Protein AF-A0A6I1EGS0-F1 (afdb_monomer_lite)

Structure (mmCIF, N/CA/C/O backbone):
data_AF-A0A6I1EGS0-F1
#
_entry.id   AF-A0A6I1EGS0-F1
#
loop_
_atom_site.group_PDB
_atom_site.id
_atom_site.type_symbol
_atom_site.label_atom_id
_atom_site.label_alt_id
_atom_site.label_comp_id
_atom_site.label_asym_id
_atom_site.label_entity_id
_atom_site.label_seq_id
_atom_site.pdbx_PDB_ins_code
_atom_site.Cartn_x
_atom_site.Cartn_y
_atom_site.Cartn_z
_atom_site.occupancy
_atom_site.B_iso_or_equiv
_atom_site.auth_seq_id
_atom_site.auth_comp_id
_atom_site.auth_asym_id
_atom_site.auth_atom_id
_atom_site.pdbx_PDB_model_num
ATOM 1 N N . MET A 1 1 ? 27.397 -5.688 -18.814 1.00 64.62 1 MET A N 1
ATOM 2 C CA . MET A 1 1 ? 26.208 -4.795 -18.856 1.00 64.62 1 MET A CA 1
ATOM 3 C C . MET A 1 1 ? 25.299 -4.880 -17.620 1.00 64.62 1 MET A C 1
ATOM 5 O O . MET A 1 1 ? 24.961 -3.835 -17.082 1.00 64.62 1 MET A O 1
ATOM 9 N N . VAL A 1 2 ? 24.910 -6.065 -17.121 1.00 76.31 2 VAL A N 1
ATOM 10 C CA . VAL A 1 2 ? 23.961 -6.195 -15.980 1.00 76.31 2 VAL A CA 1
ATOM 11 C C . VAL A 1 2 ? 24.495 -5.616 -14.660 1.00 76.31 2 VAL A C 1
ATOM 13 O O . VAL A 1 2 ? 23.746 -4.974 -13.926 1.00 76.31 2 VAL A O 1
ATOM 16 N N . PHE A 1 3 ? 25.785 -5.807 -14.366 1.00 79.56 3 PHE A N 1
ATOM 17 C CA . PHE A 1 3 ? 26.425 -5.270 -13.158 1.00 79.56 3 PHE A CA 1
ATOM 18 C C . PHE A 1 3 ? 26.413 -3.734 -13.130 1.00 79.56 3 PHE A C 1
ATOM 20 O O . PHE A 1 3 ? 25.944 -3.141 -12.162 1.00 79.56 3 PHE A O 1
ATOM 27 N N . LEU A 1 4 ? 26.824 -3.099 -14.233 1.00 81.88 4 LEU A N 1
ATOM 28 C CA . LEU A 1 4 ? 26.858 -1.640 -14.363 1.00 81.88 4 LEU A CA 1
ATOM 29 C C . LEU A 1 4 ? 25.458 -1.022 -14.210 1.00 81.88 4 LEU A C 1
ATOM 31 O O . LEU A 1 4 ? 25.294 -0.034 -13.505 1.00 81.88 4 LEU A O 1
ATOM 35 N N . ARG A 1 5 ? 24.427 -1.661 -14.783 1.00 82.25 5 ARG A N 1
ATOM 36 C CA . ARG A 1 5 ? 23.025 -1.243 -14.616 1.00 82.25 5 ARG A CA 1
ATOM 37 C C . ARG A 1 5 ? 22.558 -1.330 -13.160 1.00 82.25 5 ARG A C 1
ATOM 39 O O . ARG A 1 5 ? 21.877 -0.427 -12.691 1.00 82.25 5 ARG A O 1
ATOM 46 N N . LYS A 1 6 ? 22.909 -2.400 -12.435 1.00 79.88 6 LYS A N 1
ATOM 47 C CA . LYS A 1 6 ? 22.574 -2.537 -11.005 1.00 79.88 6 LYS A CA 1
ATOM 48 C C . LYS A 1 6 ? 23.262 -1.463 -10.162 1.00 79.88 6 LYS A C 1
ATOM 50 O O . LYS A 1 6 ? 22.626 -0.904 -9.275 1.00 79.88 6 LYS A O 1
ATOM 55 N N . LEU A 1 7 ? 24.530 -1.172 -10.451 1.00 85.62 7 LEU A N 1
ATOM 56 C CA . LEU A 1 7 ? 25.279 -0.117 -9.772 1.00 85.62 7 LEU A CA 1
ATOM 57 C C . LEU A 1 7 ? 24.651 1.259 -10.028 1.00 85.62 7 LEU A C 1
ATOM 59 O O . LEU A 1 7 ? 24.399 1.994 -9.079 1.00 85.62 7 LEU A O 1
ATOM 63 N N . LEU A 1 8 ? 24.311 1.561 -11.284 1.00 87.62 8 LEU A N 1
ATOM 64 C CA . LEU A 1 8 ? 23.650 2.809 -11.663 1.00 87.62 8 LEU A CA 1
ATOM 65 C C . LEU A 1 8 ? 22.315 3.000 -10.928 1.00 87.62 8 LEU A C 1
ATOM 67 O O . LEU A 1 8 ? 22.072 4.070 -10.384 1.00 87.62 8 LEU A O 1
ATOM 71 N N . LEU A 1 9 ? 21.476 1.960 -10.854 1.00 84.31 9 LEU A N 1
ATOM 72 C CA . LEU A 1 9 ? 20.198 2.023 -10.132 1.00 84.31 9 LEU A CA 1
ATOM 73 C C . LEU A 1 9 ? 20.385 2.323 -8.641 1.00 84.31 9 LEU A C 1
ATOM 75 O O . LEU A 1 9 ? 19.638 3.126 -8.094 1.00 84.31 9 LEU A O 1
ATOM 79 N N . LYS A 1 10 ? 21.400 1.737 -7.995 1.00 83.00 10 LYS A N 1
ATOM 80 C CA . LYS A 1 10 ? 21.721 2.035 -6.590 1.00 83.00 10 LYS A CA 1
ATOM 81 C C . LYS A 1 10 ? 22.194 3.471 -6.391 1.00 83.00 10 LYS A C 1
ATOM 83 O O . LYS A 1 10 ? 21.817 4.102 -5.409 1.00 83.00 10 LYS A O 1
ATOM 88 N N . VAL A 1 11 ? 23.002 3.990 -7.315 1.00 86.19 11 VAL A N 1
ATOM 89 C CA . VAL A 1 11 ? 23.443 5.392 -7.280 1.00 86.19 11 VAL A CA 1
ATOM 90 C C . VAL A 1 11 ? 22.244 6.323 -7.446 1.00 86.19 11 VAL A C 1
ATOM 92 O O . VAL A 1 11 ? 22.073 7.229 -6.638 1.00 86.19 11 VAL A O 1
ATOM 95 N N . ILE A 1 12 ? 21.373 6.065 -8.427 1.00 85.69 12 ILE A N 1
ATOM 96 C CA . ILE A 1 12 ? 20.149 6.852 -8.628 1.00 85.69 12 ILE A CA 1
ATOM 97 C C . ILE A 1 12 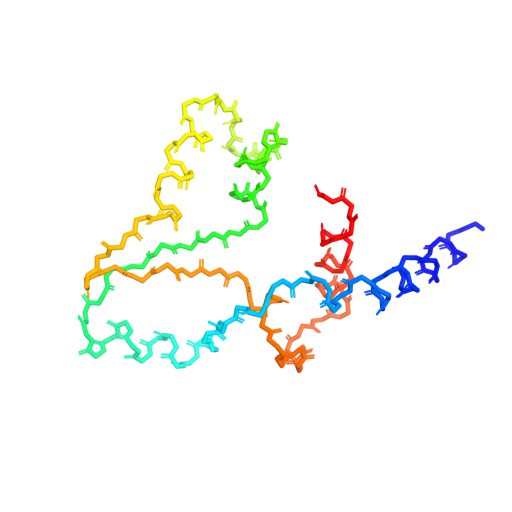? 19.281 6.805 -7.369 1.00 85.69 12 ILE A C 1
ATOM 99 O O . ILE A 1 12 ? 18.911 7.864 -6.875 1.00 85.69 12 ILE A O 1
ATOM 103 N N . TYR A 1 13 ? 19.037 5.617 -6.803 1.00 82.56 13 TYR A N 1
ATOM 104 C CA . TYR A 1 13 ? 18.278 5.459 -5.560 1.00 82.56 13 TYR A CA 1
ATOM 105 C C . TYR A 1 13 ? 18.859 6.308 -4.432 1.00 82.56 13 TYR A C 1
ATOM 107 O O . TYR A 1 13 ? 18.145 7.054 -3.770 1.00 82.56 13 TYR A O 1
ATOM 115 N N . PHE A 1 14 ? 20.173 6.217 -4.217 1.00 83.12 14 PHE A N 1
ATOM 116 C CA . PHE A 1 14 ? 20.853 6.954 -3.161 1.00 83.12 14 PHE A CA 1
ATOM 117 C C . PHE A 1 14 ? 20.696 8.473 -3.325 1.00 83.12 14 PHE A C 1
ATOM 119 O O . PHE A 1 14 ? 20.494 9.171 -2.333 1.00 83.12 14 PHE A O 1
ATOM 126 N N . LEU A 1 15 ? 20.732 8.974 -4.564 1.00 84.06 15 LEU A N 1
ATOM 127 C CA . LEU A 1 15 ? 20.554 10.394 -4.879 1.00 84.06 15 LEU A CA 1
ATOM 128 C C . LEU A 1 15 ? 19.089 10.855 -4.789 1.00 84.06 15 LEU A C 1
ATOM 13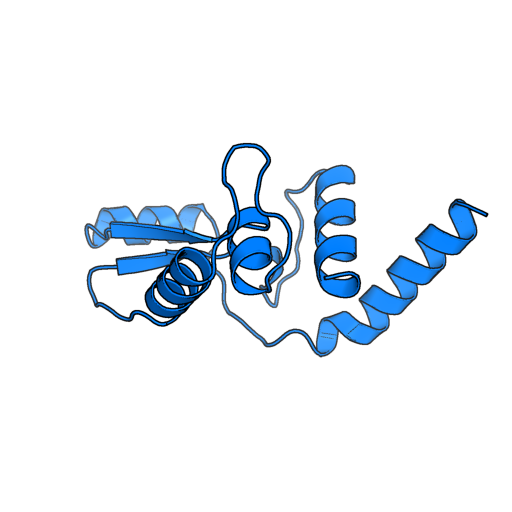0 O O . LEU A 1 15 ? 18.835 12.014 -4.465 1.00 84.06 15 LEU A O 1
ATOM 134 N N . THR A 1 16 ? 18.117 9.983 -5.077 1.00 77.88 16 THR A N 1
ATOM 135 C CA . THR A 1 16 ? 16.692 10.350 -5.151 1.00 77.88 16 THR A CA 1
ATOM 136 C C . THR A 1 16 ? 15.883 9.995 -3.909 1.00 77.88 16 THR A C 1
ATOM 138 O O . THR A 1 16 ? 14.861 10.636 -3.681 1.00 77.88 16 THR A O 1
ATOM 141 N N . LYS A 1 17 ? 16.328 9.058 -3.059 1.00 74.69 17 LYS A N 1
ATOM 142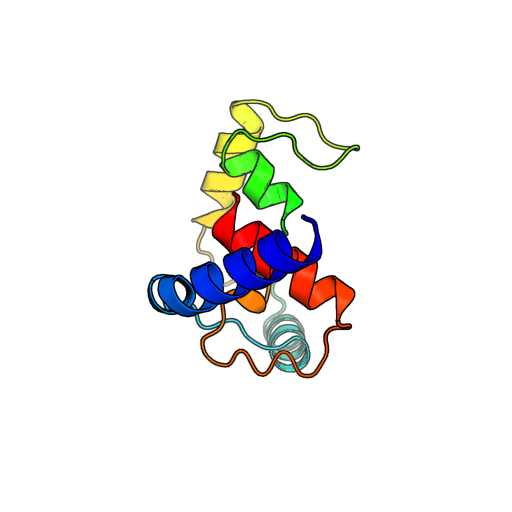 C CA . LYS A 1 17 ? 15.579 8.609 -1.866 1.00 74.69 17 LYS A CA 1
ATOM 143 C C . LYS A 1 17 ? 15.210 9.748 -0.915 1.00 74.69 17 LYS A C 1
ATOM 145 O O . LYS A 1 17 ? 14.168 9.705 -0.278 1.00 74.69 17 LYS A O 1
ATOM 150 N N . HIS A 1 18 ? 16.030 10.798 -0.859 1.00 71.75 18 HIS A N 1
ATOM 151 C CA . HIS A 1 18 ? 15.783 11.979 -0.029 1.00 71.75 18 HIS A CA 1
ATOM 152 C C . HIS A 1 18 ? 14.649 12.875 -0.554 1.00 71.75 18 HIS A C 1
ATOM 154 O O . HIS A 1 18 ? 14.157 13.718 0.191 1.00 71.75 18 HIS A O 1
ATOM 160 N N . LYS A 1 19 ? 14.233 12.701 -1.817 1.00 70.06 19 LYS A N 1
ATOM 161 C CA . LYS A 1 19 ? 13.074 13.378 -2.421 1.00 70.06 19 LYS A CA 1
ATOM 162 C C . LYS A 1 19 ? 11.757 12.642 -2.165 1.00 70.06 19 LYS A C 1
ATOM 164 O O . LYS A 1 19 ? 10.700 13.210 -2.420 1.00 70.06 19 LYS A O 1
ATOM 169 N N . ILE A 1 20 ? 11.804 11.393 -1.696 1.00 67.62 20 ILE A N 1
ATOM 170 C CA . ILE A 1 20 ? 10.602 10.659 -1.304 1.00 67.62 20 ILE A CA 1
ATOM 171 C C . ILE A 1 20 ? 10.069 11.330 -0.038 1.00 67.62 20 ILE A C 1
ATOM 173 O O . ILE A 1 20 ? 10.789 11.471 0.952 1.00 67.62 20 ILE A O 1
ATOM 177 N N . ASN A 1 21 ? 8.825 11.809 -0.104 1.00 60.16 21 ASN A N 1
ATOM 178 C CA . ASN A 1 21 ? 8.202 12.536 0.995 1.00 60.16 21 ASN A CA 1
ATOM 179 C C . ASN A 1 21 ? 8.250 11.720 2.289 1.00 60.16 21 ASN A C 1
ATOM 181 O O . ASN A 1 21 ? 8.013 10.514 2.298 1.00 60.16 21 ASN A O 1
ATOM 185 N N . LYS A 1 22 ? 8.525 12.419 3.391 1.00 63.28 22 LYS A N 1
ATOM 186 C CA . LYS A 1 22 ? 8.567 11.861 4.741 1.00 63.28 22 LYS A CA 1
ATOM 187 C C . LYS A 1 22 ? 7.167 11.410 5.161 1.00 63.28 22 LYS A C 1
ATOM 189 O O . LYS A 1 22 ? 6.408 12.204 5.711 1.00 63.28 22 LYS A O 1
ATOM 194 N N . ILE A 1 23 ? 6.827 10.148 4.917 1.00 79.50 23 ILE A N 1
ATOM 195 C CA . ILE A 1 23 ? 5.597 9.539 5.429 1.00 79.50 23 ILE A CA 1
ATOM 196 C C . ILE A 1 23 ? 5.969 8.690 6.641 1.00 79.50 23 ILE A C 1
ATOM 198 O O . ILE A 1 23 ? 6.901 7.894 6.588 1.00 79.50 23 ILE A O 1
ATOM 202 N N . ASN A 1 24 ? 5.267 8.873 7.757 1.00 83.19 24 ASN A N 1
ATOM 203 C CA . ASN A 1 24 ? 5.426 7.984 8.900 1.00 83.19 24 ASN A CA 1
ATOM 204 C C . ASN A 1 24 ? 4.531 6.757 8.697 1.00 83.19 24 ASN A C 1
ATOM 206 O O . ASN A 1 24 ? 3.308 6.869 8.774 1.00 83.19 24 ASN A O 1
ATOM 210 N N . VAL A 1 25 ? 5.138 5.605 8.414 1.00 88.50 25 VAL A N 1
ATOM 211 C CA . VAL A 1 25 ? 4.426 4.328 8.288 1.00 88.50 25 VAL A CA 1
ATOM 212 C C . VAL A 1 25 ? 4.699 3.508 9.541 1.00 88.50 25 VAL A C 1
ATOM 214 O O . VAL A 1 25 ? 5.855 3.198 9.831 1.00 88.50 25 VAL A O 1
ATOM 217 N N . LEU A 1 26 ? 3.640 3.163 10.276 1.00 90.19 26 LEU A N 1
ATOM 218 C CA . LEU A 1 26 ? 3.738 2.305 11.457 1.00 90.19 26 LEU A CA 1
ATOM 219 C C . LEU A 1 26 ? 4.251 0.911 11.070 1.00 90.19 26 LEU A C 1
ATOM 221 O O . LEU A 1 26 ? 3.911 0.376 10.013 1.00 90.19 26 LEU A O 1
ATOM 225 N N . ASP A 1 27 ? 5.043 0.292 11.945 1.00 89.06 27 ASP A N 1
ATOM 226 C CA . ASP A 1 27 ? 5.432 -1.105 11.772 1.00 89.06 27 ASP A CA 1
ATOM 227 C C . ASP A 1 27 ? 4.224 -2.045 11.941 1.00 89.06 27 ASP A C 1
ATOM 229 O O . ASP A 1 27 ? 3.163 -1.661 12.446 1.00 89.06 27 ASP A O 1
ATOM 233 N N . SER A 1 28 ? 4.370 -3.303 11.521 1.00 90.25 28 SER A N 1
ATOM 234 C CA . SER A 1 28 ? 3.262 -4.262 11.516 1.00 90.25 28 SER A CA 1
ATOM 235 C C . SER A 1 28 ? 2.697 -4.551 12.909 1.00 90.25 28 SER A C 1
ATOM 237 O O . SER A 1 28 ? 1.489 -4.747 13.030 1.00 90.25 28 SER A O 1
ATOM 239 N N . LYS A 1 29 ? 3.532 -4.563 13.959 1.00 92.81 29 LYS A N 1
ATOM 240 C CA . LYS A 1 29 ? 3.075 -4.844 15.327 1.00 92.81 29 LYS A CA 1
ATOM 241 C C . LYS A 1 29 ? 2.264 -3.669 15.860 1.00 92.81 29 LYS A C 1
ATOM 243 O O . LYS A 1 29 ? 1.145 -3.876 16.324 1.00 92.81 29 LYS A O 1
ATOM 248 N N . SER A 1 30 ? 2.790 -2.453 15.729 1.00 93.81 30 SER A N 1
ATOM 249 C CA . SER A 1 30 ? 2.092 -1.230 16.145 1.00 93.81 30 SER A CA 1
ATOM 250 C C . SER A 1 30 ? 0.790 -1.027 15.362 1.00 93.81 30 SER A C 1
ATOM 252 O O . SER A 1 30 ? -0.240 -0.689 15.940 1.00 93.81 30 SER A O 1
ATOM 254 N N . THR A 1 31 ? 0.804 -1.312 14.055 1.00 94.88 31 THR A N 1
ATOM 255 C CA . THR A 1 31 ? -0.389 -1.261 13.192 1.00 94.88 31 THR A CA 1
ATOM 256 C C . THR A 1 31 ? -1.467 -2.231 13.670 1.00 94.88 31 THR A C 1
ATOM 258 O O . THR A 1 31 ? -2.628 -1.849 13.796 1.00 94.88 31 THR A O 1
ATOM 261 N N . LEU A 1 32 ? -1.093 -3.479 13.971 1.00 96.31 32 LEU A N 1
ATOM 262 C CA . LEU A 1 32 ? -2.043 -4.488 14.436 1.00 96.31 32 LEU A CA 1
ATOM 263 C C . LEU A 1 32 ? -2.640 -4.121 15.799 1.00 96.31 32 LEU A C 1
ATOM 265 O O . LEU A 1 32 ? -3.847 -4.246 15.988 1.00 96.31 32 LEU A O 1
ATOM 269 N N . GLN A 1 33 ? -1.818 -3.624 16.727 1.00 97.81 33 GLN A N 1
ATOM 270 C CA . GLN A 1 33 ? -2.294 -3.143 18.026 1.00 97.81 33 GLN A CA 1
ATOM 271 C C . GLN A 1 33 ? -3.303 -2.001 17.870 1.00 97.81 33 GLN A C 1
ATOM 273 O O . GLN A 1 33 ? -4.340 -2.015 18.526 1.00 97.81 33 GLN A O 1
ATOM 278 N N . LEU A 1 34 ? -3.041 -1.049 16.969 1.00 96.38 34 LEU A N 1
ATOM 279 C CA . LEU A 1 34 ? -3.959 0.055 16.692 1.00 96.38 34 LEU A CA 1
ATOM 280 C C . LEU A 1 34 ? -5.307 -0.443 16.146 1.00 96.38 34 LEU A C 1
ATOM 282 O O . LEU A 1 34 ? -6.358 0.011 16.593 1.00 96.38 34 LEU A O 1
ATOM 286 N N . ILE A 1 35 ? -5.281 -1.398 15.210 1.00 97.19 35 ILE A N 1
ATOM 287 C CA . ILE A 1 35 ? -6.493 -1.995 14.632 1.00 97.19 35 ILE A CA 1
ATOM 288 C C . ILE A 1 35 ? -7.331 -2.687 15.710 1.00 97.19 35 ILE A C 1
ATOM 290 O O . ILE A 1 35 ? -8.537 -2.465 15.763 1.00 97.19 35 ILE A O 1
ATOM 294 N N . ILE A 1 36 ? -6.699 -3.489 16.572 1.00 97.50 36 ILE A N 1
ATOM 295 C CA . ILE A 1 36 ? -7.387 -4.244 17.628 1.00 97.50 36 ILE A CA 1
ATOM 296 C C . ILE A 1 36 ? -7.963 -3.298 18.684 1.00 97.50 36 ILE A C 1
ATOM 298 O O . ILE A 1 36 ? -9.138 -3.397 19.015 1.00 97.50 36 ILE A O 1
ATOM 302 N N . ASN A 1 37 ? -7.163 -2.354 19.184 1.00 97.88 37 ASN A N 1
ATOM 303 C CA . ASN A 1 37 ? -7.561 -1.495 20.302 1.00 97.88 37 ASN A CA 1
ATOM 304 C C . ASN A 1 37 ? -8.690 -0.518 19.950 1.00 97.88 37 ASN A C 1
ATOM 306 O O . ASN A 1 37 ? -9.428 -0.093 20.834 1.00 97.88 37 ASN A O 1
ATOM 310 N N . HIS A 1 38 ? -8.799 -0.124 18.680 1.00 96.88 38 HIS A N 1
ATOM 311 C CA . HIS A 1 38 ? -9.775 0.872 18.224 1.00 96.88 38 HIS A CA 1
ATOM 312 C C . HIS A 1 38 ? -10.835 0.301 17.273 1.00 96.88 38 HIS A C 1
ATOM 314 O O . HIS A 1 38 ? -11.686 1.057 16.784 1.00 96.88 38 HIS A O 1
ATOM 320 N N . GLU A 1 39 ? -10.783 -1.012 17.028 1.00 97.06 39 GLU A N 1
ATOM 321 C CA . GLU A 1 39 ? -11.673 -1.751 16.126 1.00 97.06 39 GLU A CA 1
ATOM 322 C C . GLU A 1 39 ? -11.751 -1.089 14.743 1.00 97.06 39 GLU A C 1
ATOM 324 O O . GLU A 1 39 ? -12.821 -0.759 14.226 1.00 97.06 39 GLU A O 1
ATOM 329 N N . LEU A 1 40 ? -10.580 -0.808 14.168 1.00 97.25 40 LEU A N 1
ATOM 330 C CA . LEU A 1 40 ? -10.486 -0.089 12.900 1.00 97.25 40 LEU A CA 1
ATOM 331 C C . LEU A 1 40 ? -10.690 -1.038 11.723 1.00 97.25 40 LEU A C 1
ATOM 333 O O . LEU A 1 40 ? -10.080 -2.103 11.640 1.00 97.25 40 LEU A O 1
ATOM 337 N N . SER A 1 41 ? -11.455 -0.586 10.734 1.00 96.62 41 SER A N 1
ATOM 338 C CA . SER A 1 41 ? -11.312 -1.121 9.381 1.00 96.62 41 SER A CA 1
ATOM 339 C C . SER A 1 41 ? -9.973 -0.663 8.805 1.00 96.62 41 SER A C 1
ATOM 341 O O . SER A 1 41 ? -9.517 0.443 9.093 1.00 96.62 41 SER A O 1
ATOM 343 N N . PHE A 1 42 ? -9.337 -1.470 7.962 1.00 95.62 42 PHE A N 1
ATOM 344 C CA . PHE A 1 42 ? -8.059 -1.104 7.355 1.00 95.62 42 PHE A CA 1
ATOM 345 C C . PHE A 1 42 ? -8.026 -1.445 5.869 1.00 95.62 42 PHE A C 1
ATOM 347 O O . PHE A 1 42 ? -8.550 -2.469 5.433 1.00 95.62 42 PHE A O 1
ATOM 354 N N . ILE A 1 43 ? -7.406 -0.564 5.090 1.00 96.56 43 ILE A N 1
ATOM 355 C CA . ILE A 1 43 ? -7.288 -0.672 3.636 1.00 96.56 43 ILE A CA 1
ATOM 356 C C . ILE A 1 43 ? -5.807 -0.607 3.298 1.00 96.56 43 ILE A C 1
ATOM 358 O O . ILE A 1 43 ? -5.112 0.315 3.721 1.00 96.56 43 ILE A O 1
ATOM 362 N N . ARG A 1 44 ? -5.310 -1.591 2.549 1.00 95.75 44 ARG A N 1
ATOM 363 C CA . ARG A 1 44 ? -3.887 -1.702 2.219 1.00 95.75 44 ARG A CA 1
ATOM 364 C C . ARG A 1 44 ? -3.664 -1.383 0.749 1.0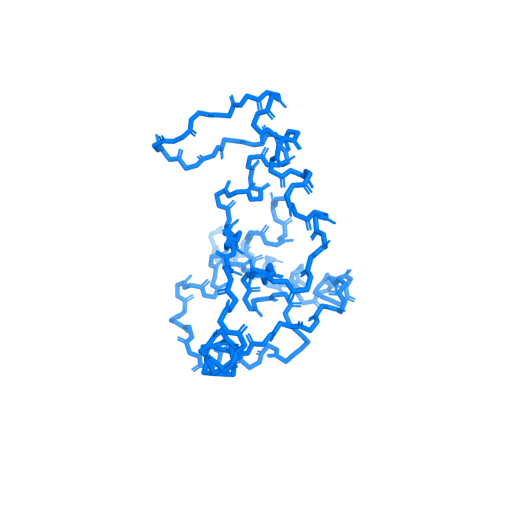0 95.75 44 ARG A C 1
ATOM 366 O O . ARG A 1 44 ? -4.311 -1.982 -0.100 1.00 95.75 44 ARG A O 1
ATOM 373 N N . PHE A 1 45 ? -2.707 -0.506 0.479 1.00 96.25 45 PHE A N 1
ATOM 374 C CA . PHE A 1 45 ? -2.197 -0.231 -0.859 1.00 96.25 45 PHE A CA 1
ATOM 375 C C . PHE A 1 45 ? -0.834 -0.901 -1.018 1.00 96.25 45 PHE A C 1
ATOM 377 O O . PHE A 1 45 ? 0.048 -0.721 -0.179 1.00 96.25 45 PHE A O 1
ATOM 384 N N . GLY A 1 46 ? -0.667 -1.695 -2.069 1.00 94.06 46 GLY A N 1
ATOM 385 C CA . GLY A 1 46 ? 0.606 -2.257 -2.503 1.00 94.06 46 GLY A CA 1
ATOM 386 C C . GLY A 1 46 ? 1.094 -1.630 -3.807 1.00 94.06 46 GLY A C 1
ATOM 387 O O . GLY A 1 46 ? 0.536 -0.657 -4.313 1.00 94.06 46 GLY A O 1
ATOM 388 N N . ASP A 1 47 ? 2.142 -2.219 -4.377 1.00 93.25 47 ASP A N 1
ATOM 389 C CA . ASP A 1 47 ? 2.661 -1.871 -5.703 1.00 93.25 47 ASP A CA 1
ATOM 390 C C . ASP A 1 47 ? 1.587 -2.027 -6.790 1.00 93.25 47 ASP A C 1
ATOM 392 O O . ASP A 1 47 ? 1.501 -1.205 -7.697 1.00 93.25 47 ASP A O 1
ATOM 396 N N . GLY A 1 48 ? 0.723 -3.041 -6.675 1.00 95.31 48 GLY A N 1
ATOM 397 C CA . GLY A 1 48 ? -0.392 -3.266 -7.594 1.00 95.31 48 GLY A CA 1
ATOM 398 C C . GLY A 1 48 ? -1.388 -2.106 -7.631 1.00 95.31 48 GLY A C 1
ATOM 399 O O . GLY A 1 48 ? -1.710 -1.609 -8.712 1.00 95.31 48 GLY A O 1
ATOM 400 N N . GLU A 1 49 ? -1.851 -1.642 -6.469 1.00 97.12 49 GLU A N 1
ATOM 401 C CA . GLU A 1 49 ? -2.814 -0.539 -6.383 1.00 97.12 49 GLU A CA 1
ATOM 402 C C . GLU A 1 49 ? -2.188 0.784 -6.833 1.00 97.12 49 GLU A C 1
ATOM 404 O O . GLU A 1 49 ? -2.810 1.527 -7.591 1.00 97.12 49 GLU A O 1
ATOM 409 N N . PHE A 1 50 ? -0.942 1.064 -6.439 1.00 95.00 50 PHE A N 1
ATOM 410 C CA . PHE A 1 50 ? -0.238 2.264 -6.898 1.00 95.00 50 PHE A CA 1
ATOM 411 C C . PHE A 1 50 ? 0.023 2.243 -8.409 1.00 95.00 50 PHE A C 1
ATOM 413 O O . PHE A 1 50 ? -0.150 3.269 -9.067 1.00 95.00 50 PHE A O 1
ATOM 420 N N . ASN A 1 51 ? 0.348 1.082 -8.985 1.00 95.19 51 ASN A N 1
ATOM 421 C CA . ASN A 1 51 ? 0.432 0.922 -10.434 1.00 95.19 51 ASN A CA 1
ATOM 422 C C . ASN A 1 51 ? -0.894 1.268 -11.108 1.00 95.19 51 ASN A C 1
ATOM 424 O O . ASN A 1 51 ? -0.900 2.017 -12.085 1.00 95.19 51 ASN A O 1
ATOM 428 N N . ILE A 1 52 ? -2.015 0.767 -10.578 1.00 97.06 52 ILE A N 1
ATOM 429 C CA . ILE A 1 52 ? -3.330 1.107 -11.119 1.00 97.06 52 ILE A CA 1
ATOM 430 C C . ILE A 1 52 ? -3.537 2.618 -11.052 1.00 97.06 52 ILE A C 1
ATOM 432 O O . ILE A 1 52 ? -3.771 3.202 -12.104 1.00 97.06 52 ILE A O 1
ATOM 436 N N . ILE A 1 53 ? -3.378 3.252 -9.882 1.00 96.56 53 ILE A N 1
ATOM 437 C CA . ILE A 1 53 ? -3.565 4.706 -9.671 1.00 96.56 53 ILE A CA 1
ATOM 438 C C . ILE A 1 53 ? -2.748 5.557 -10.660 1.00 96.56 53 ILE A C 1
ATOM 440 O O . ILE A 1 53 ? -3.222 6.616 -11.086 1.00 96.56 53 ILE A O 1
ATOM 444 N N . ASN A 1 54 ? -1.554 5.091 -11.036 1.00 94.12 54 ASN A N 1
ATOM 445 C CA . ASN A 1 54 ? -0.652 5.755 -11.982 1.00 94.12 54 ASN A CA 1
ATOM 446 C C . ASN A 1 54 ? -0.969 5.458 -13.461 1.00 94.12 54 ASN A C 1
ATOM 448 O O . ASN A 1 54 ? -0.262 5.923 -14.350 1.00 94.12 54 ASN A O 1
ATOM 452 N N . GLY A 1 55 ? -2.020 4.688 -13.752 1.00 94.81 55 GLY A N 1
ATOM 453 C CA . GLY A 1 55 ? -2.400 4.303 -15.114 1.00 94.81 55 GLY A CA 1
ATOM 454 C C . GLY A 1 55 ? -1.598 3.129 -15.687 1.00 94.81 55 GLY A C 1
ATOM 455 O O . GLY A 1 55 ? -1.812 2.750 -16.838 1.00 94.81 55 GLY A O 1
ATOM 456 N N . ASN A 1 56 ? -0.721 2.512 -14.892 1.00 93.69 56 ASN A N 1
ATOM 457 C CA . ASN A 1 56 ? 0.067 1.351 -15.293 1.00 93.69 56 ASN A CA 1
ATOM 458 C C . ASN A 1 56 ? -0.764 0.066 -15.242 1.00 93.69 56 ASN A C 1
ATOM 460 O O . ASN A 1 56 ? -1.867 0.004 -14.692 1.00 93.69 56 ASN A O 1
ATOM 464 N N . ARG A 1 57 ? -0.225 -1.014 -15.809 1.00 91.38 57 ARG A N 1
ATOM 465 C CA . ARG A 1 57 ? -0.832 -2.336 -15.650 1.00 91.38 57 ARG A CA 1
ATOM 466 C C . ARG A 1 57 ? -0.872 -2.693 -14.158 1.00 91.38 57 ARG A C 1
ATOM 468 O O . ARG A 1 57 ? 0.159 -2.672 -13.494 1.00 91.38 57 ARG A O 1
ATOM 475 N N . GLY A 1 58 ? -2.060 -3.030 -13.660 1.00 89.88 58 GLY A N 1
ATOM 476 C CA . GLY A 1 58 ? -2.241 -3.565 -12.313 1.00 89.88 58 GLY A CA 1
ATOM 477 C C . GLY A 1 58 ? -1.714 -5.000 -12.169 1.00 89.88 58 GLY A C 1
ATOM 478 O O . GLY A 1 58 ? -1.044 -5.522 -13.070 1.00 89.88 58 GLY A O 1
ATOM 479 N N . PRO A 1 59 ? -2.026 -5.681 -11.056 1.00 92.06 59 PRO A N 1
ATOM 480 C CA . PRO A 1 59 ? -1.671 -7.082 -10.892 1.00 92.06 59 PRO A CA 1
ATOM 481 C C . PRO A 1 59 ? -2.352 -7.955 -11.956 1.00 92.06 59 PRO A C 1
ATOM 483 O O . PRO A 1 59 ? -3.355 -7.578 -12.559 1.00 92.06 59 PRO A O 1
ATOM 486 N N . GLN A 1 60 ? -1.817 -9.155 -12.199 1.00 92.94 60 GLN A N 1
ATOM 487 C CA . GLN A 1 60 ? -2.282 -10.017 -13.300 1.00 92.94 60 GLN A CA 1
ATOM 488 C C . GLN A 1 60 ? -3.778 -10.366 -13.225 1.00 92.94 60 GLN A C 1
ATOM 490 O O . GLN A 1 60 ? -4.400 -10.609 -14.256 1.00 92.94 60 GLN A O 1
ATOM 495 N N . PHE A 1 61 ? -4.339 -10.353 -12.019 1.00 95.12 61 PHE A N 1
ATOM 496 C CA . PHE A 1 61 ? -5.734 -10.664 -11.726 1.00 95.12 61 PHE A CA 1
ATOM 497 C C . PHE A 1 61 ? -6.672 -9.444 -11.751 1.00 95.12 61 PHE A C 1
ATOM 499 O O . PHE A 1 61 ? -7.875 -9.624 -11.600 1.00 95.12 61 PHE A O 1
ATOM 506 N N . GLN A 1 62 ? -6.170 -8.219 -11.963 1.00 96.19 62 GLN A N 1
ATOM 507 C CA . GLN A 1 62 ? -6.990 -7.002 -11.986 1.00 96.19 62 GLN A CA 1
ATOM 508 C C . GLN A 1 62 ? -6.654 -6.127 -13.198 1.00 96.19 62 GLN A C 1
ATOM 510 O O . GLN A 1 62 ? -5.546 -5.609 -13.344 1.00 96.19 62 GLN A O 1
ATOM 515 N N . ARG A 1 63 ? -7.643 -5.914 -14.071 1.00 94.69 63 ARG A N 1
ATOM 516 C CA . ARG A 1 63 ? -7.503 -4.996 -15.210 1.00 94.69 63 ARG A CA 1
ATOM 517 C C . ARG A 1 63 ? -7.616 -3.550 -14.733 1.00 94.69 63 ARG A C 1
ATOM 519 O O . ARG A 1 63 ? -8.459 -3.240 -13.891 1.00 94.69 63 ARG A O 1
ATOM 526 N N . ASN A 1 64 ? -6.781 -2.679 -15.297 1.00 96.19 64 ASN A N 1
ATOM 527 C CA . ASN A 1 64 ? -6.852 -1.244 -15.046 1.00 96.19 64 ASN A CA 1
ATOM 528 C C . ASN A 1 64 ? -8.016 -0.625 -15.853 1.00 96.19 64 ASN A C 1
ATOM 530 O O . ASN A 1 64 ? -8.206 -0.955 -17.024 1.00 96.19 64 ASN A O 1
ATOM 534 N N . SER A 1 65 ? -8.778 0.272 -15.228 1.00 97.25 65 SER A N 1
ATOM 535 C CA . SER A 1 65 ? -9.783 1.128 -15.858 1.00 97.25 65 SER A CA 1
ATOM 536 C C . SER A 1 65 ? -9.722 2.532 -15.252 1.00 97.25 65 SER A C 1
ATOM 538 O O . SER A 1 65 ? -9.313 2.700 -14.105 1.00 97.25 65 SER A O 1
ATOM 540 N N . ARG A 1 66 ? -10.168 3.556 -15.992 1.00 97.81 66 ARG A N 1
ATOM 541 C CA . ARG A 1 66 ? -10.215 4.937 -15.470 1.00 97.81 66 ARG A CA 1
ATOM 542 C C . ARG A 1 66 ? -11.084 5.058 -14.214 1.00 97.81 66 ARG A C 1
ATOM 544 O O . ARG A 1 66 ? -10.741 5.820 -13.318 1.00 97.81 66 ARG A O 1
ATOM 551 N N . THR A 1 67 ? -12.167 4.287 -14.137 1.00 98.31 67 THR A N 1
ATOM 552 C CA . THR A 1 67 ? -13.034 4.221 -12.955 1.00 98.31 67 THR A CA 1
ATOM 553 C C . THR A 1 67 ? -12.265 3.699 -11.746 1.00 98.31 67 THR A C 1
ATOM 555 O O . THR A 1 67 ? -12.183 4.397 -10.742 1.00 98.31 67 THR A O 1
ATOM 558 N N . LEU A 1 68 ? -11.585 2.554 -11.879 1.00 97.94 68 LEU A N 1
ATOM 559 C CA . LEU A 1 68 ? -10.820 1.957 -10.782 1.00 97.94 68 LEU A CA 1
ATOM 560 C C . LEU A 1 68 ? -9.662 2.857 -10.324 1.00 97.94 68 LEU A C 1
ATOM 562 O O . LEU A 1 68 ? -9.371 2.941 -9.135 1.00 97.94 68 LEU A O 1
ATOM 566 N N . GLN A 1 69 ? -9.014 3.564 -11.256 1.00 98.12 69 GLN A N 1
ATOM 567 C CA . GLN A 1 69 ? -8.007 4.582 -10.928 1.00 98.12 69 GLN A CA 1
ATOM 568 C C . GLN A 1 69 ? -8.576 5.674 -10.025 1.00 98.12 69 GLN A C 1
ATOM 570 O O . GLN A 1 69 ? -7.948 6.045 -9.033 1.00 98.12 69 GLN A O 1
ATOM 575 N N . SER A 1 70 ? -9.749 6.195 -10.393 1.00 98.12 70 SER A N 1
ATOM 576 C CA . SER A 1 70 ? -10.424 7.260 -9.657 1.00 98.12 70 SER A CA 1
ATOM 577 C C . SER A 1 70 ? -10.850 6.786 -8.272 1.00 98.12 70 SER A C 1
ATOM 579 O O . SER A 1 70 ? -10.537 7.449 -7.290 1.00 98.12 70 SER A O 1
ATOM 581 N N . GLU A 1 71 ? -11.479 5.614 -8.185 1.00 97.94 71 GLU A N 1
ATOM 582 C CA . GLU A 1 71 ? -11.948 5.026 -6.925 1.00 97.94 71 GLU A CA 1
ATOM 583 C C . GLU A 1 71 ? -10.784 4.739 -5.968 1.00 97.94 71 GLU A C 1
ATOM 585 O O . GLU A 1 71 ? -10.821 5.133 -4.805 1.00 97.94 71 GLU A O 1
ATOM 590 N N . LEU A 1 72 ? -9.692 4.132 -6.449 1.00 98.00 72 LEU A N 1
ATOM 591 C CA . LEU A 1 72 ? -8.506 3.902 -5.617 1.0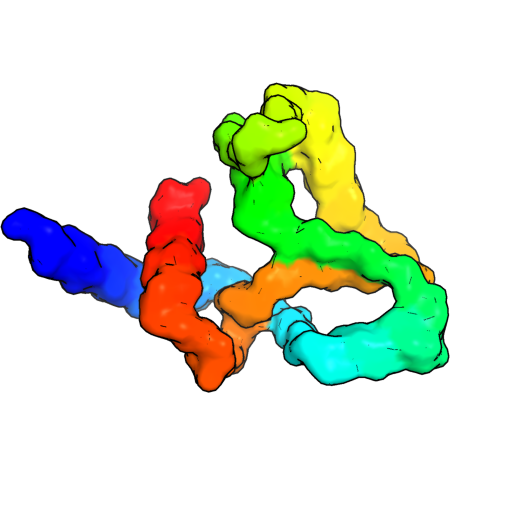0 98.00 72 LEU A CA 1
ATOM 592 C C . LEU A 1 72 ? -7.870 5.215 -5.147 1.00 98.00 72 LEU A C 1
ATOM 594 O O . LEU A 1 72 ? -7.411 5.301 -4.007 1.00 98.00 72 LEU A O 1
ATOM 598 N N . ARG A 1 73 ? -7.847 6.247 -6.001 1.00 97.44 73 ARG A N 1
ATOM 599 C CA . ARG A 1 73 ? -7.338 7.571 -5.623 1.00 97.44 73 ARG A CA 1
ATOM 600 C C . ARG A 1 73 ? -8.230 8.226 -4.573 1.00 97.44 73 ARG A C 1
ATOM 602 O O . ARG A 1 73 ? -7.698 8.822 -3.642 1.00 97.44 73 ARG A O 1
ATOM 609 N N . GLU A 1 74 ? -9.544 8.104 -4.693 1.00 97.25 74 GLU A N 1
ATOM 610 C CA . GLU A 1 74 ? -10.499 8.597 -3.701 1.00 97.25 74 GLU A CA 1
ATOM 611 C C . GLU A 1 74 ? -10.293 7.900 -2.351 1.00 97.25 74 GLU A C 1
ATOM 613 O O . GLU A 1 74 ? -10.070 8.568 -1.342 1.00 97.25 74 GLU A O 1
ATOM 618 N N . VAL A 1 75 ? -10.231 6.565 -2.341 1.00 96.56 75 VAL A N 1
ATOM 619 C CA . VAL A 1 75 ? -9.997 5.770 -1.125 1.00 96.56 75 VAL A CA 1
ATOM 620 C C . VAL A 1 75 ? -8.648 6.100 -0.476 1.00 96.56 75 VAL A C 1
ATOM 622 O O . VAL A 1 75 ? -8.557 6.183 0.746 1.00 96.56 75 VAL A O 1
ATOM 625 N N . LEU A 1 76 ? -7.597 6.352 -1.261 1.00 95.38 76 LEU A N 1
ATOM 626 C CA . LEU A 1 76 ? -6.287 6.746 -0.729 1.00 95.38 76 LEU A CA 1
ATOM 627 C C . LEU A 1 76 ? -6.336 8.094 0.023 1.00 95.38 76 LEU A C 1
ATOM 629 O O . LEU A 1 76 ? -5.618 8.298 1.011 1.00 95.38 76 LEU A O 1
ATOM 633 N N . HIS A 1 77 ? -7.191 9.018 -0.423 1.00 92.81 77 HIS A N 1
ATOM 634 C CA . HIS A 1 77 ? -7.391 10.327 0.210 1.00 92.81 77 HIS A CA 1
ATOM 635 C C . HIS A 1 77 ? -8.500 10.325 1.265 1.00 92.81 77 HIS A C 1
ATOM 637 O O . HIS A 1 77 ? -8.598 11.281 2.033 1.00 92.81 77 HIS A O 1
ATOM 643 N N . PHE A 1 78 ? -9.284 9.251 1.357 1.00 90.44 78 PHE A N 1
ATOM 644 C CA . PHE A 1 78 ? -10.336 9.109 2.350 1.00 90.44 78 PHE A CA 1
ATOM 645 C C . PHE A 1 78 ? -9.765 9.192 3.771 1.00 90.44 78 PHE A C 1
ATOM 647 O O . PHE A 1 78 ? -8.728 8.602 4.098 1.00 90.44 78 PHE A O 1
ATOM 654 N N . ARG A 1 79 ? -10.432 9.965 4.630 1.00 90.19 79 ARG A N 1
ATOM 655 C CA . ARG A 1 79 ? -10.086 10.124 6.044 1.00 90.19 79 ARG A CA 1
ATOM 656 C C . ARG A 1 79 ? -11.330 9.849 6.871 1.00 90.19 79 ARG A C 1
ATOM 658 O O . ARG A 1 79 ? -12.342 10.521 6.716 1.00 90.19 79 ARG A O 1
ATOM 665 N N . SER A 1 80 ? -11.237 8.861 7.751 1.00 92.19 80 SER A N 1
ATOM 666 C CA . SER A 1 80 ? -12.296 8.486 8.682 1.00 92.19 80 SER A CA 1
ATOM 667 C C . SER A 1 80 ? -11.655 8.042 9.994 1.00 92.19 80 SER A C 1
ATOM 669 O O . SER A 1 80 ? -10.645 7.338 9.956 1.00 92.19 80 SER A O 1
ATOM 671 N N . PRO A 1 81 ? -12.232 8.395 11.155 1.00 90.31 81 PRO A N 1
ATOM 672 C CA . PRO A 1 81 ? -11.715 7.966 12.454 1.00 90.31 81 PRO A CA 1
ATOM 673 C C . PRO A 1 81 ? -11.795 6.444 12.664 1.00 90.31 81 PRO A C 1
ATOM 675 O O . PRO A 1 81 ? -11.176 5.925 13.586 1.00 90.31 81 PRO A O 1
ATOM 678 N N . LYS A 1 82 ? -12.551 5.724 11.823 1.00 94.56 82 LYS A N 1
ATOM 679 C CA . LYS A 1 82 ? -12.729 4.265 11.880 1.00 94.56 82 LYS A CA 1
ATOM 680 C C . LYS A 1 82 ? -11.988 3.504 10.780 1.00 94.56 82 LYS A C 1
ATOM 682 O O . LYS A 1 82 ? -12.107 2.281 10.707 1.00 94.56 82 LYS A O 1
ATOM 687 N N . ASN A 1 83 ? -11.218 4.197 9.940 1.00 94.31 83 ASN A N 1
ATOM 688 C CA . ASN A 1 83 ? -10.477 3.580 8.846 1.00 94.31 83 ASN A CA 1
ATOM 689 C C . ASN A 1 83 ? -8.991 3.921 8.915 1.00 94.31 83 ASN A C 1
ATOM 691 O O . ASN A 1 83 ? -8.605 5.083 9.010 1.00 94.31 83 ASN A O 1
ATOM 695 N N . LEU A 1 84 ? -8.160 2.894 8.783 1.00 95.44 84 LEU A N 1
ATOM 696 C CA . LEU A 1 84 ? -6.719 3.019 8.677 1.00 95.44 84 LEU A CA 1
ATOM 697 C C . LEU A 1 84 ? -6.276 2.778 7.232 1.00 95.44 84 LEU A C 1
ATOM 699 O O . LEU A 1 84 ? -6.518 1.710 6.668 1.00 95.44 84 LEU A O 1
ATOM 703 N N . ILE A 1 85 ? -5.602 3.762 6.640 1.00 95.56 85 ILE A N 1
ATOM 704 C CA . ILE A 1 85 ? -4.925 3.589 5.353 1.00 95.56 85 ILE A CA 1
ATOM 705 C C . ILE A 1 85 ? -3.521 3.049 5.617 1.00 95.56 85 ILE A C 1
ATOM 707 O O . ILE A 1 85 ? -2.726 3.669 6.321 1.00 95.56 85 ILE A O 1
ATOM 711 N N . CYS A 1 86 ? -3.213 1.894 5.040 1.00 94.88 86 CYS A N 1
ATOM 712 C CA . CYS A 1 86 ? -1.917 1.242 5.139 1.00 94.88 86 CYS A CA 1
ATOM 713 C C . CYS A 1 86 ? -1.196 1.311 3.792 1.00 94.88 86 CYS A C 1
ATOM 715 O O . CYS A 1 86 ? -1.767 0.977 2.753 1.00 94.88 86 CYS A O 1
ATOM 717 N N . ILE A 1 87 ? 0.081 1.675 3.825 1.00 93.06 87 ILE A N 1
ATOM 718 C CA . ILE A 1 87 ? 0.969 1.693 2.660 1.00 93.06 87 ILE A CA 1
ATOM 719 C C . ILE A 1 87 ? 2.236 0.877 2.968 1.00 93.06 87 ILE A C 1
ATOM 721 O O . ILE A 1 87 ? 2.498 0.581 4.137 1.00 93.06 87 ILE A O 1
ATOM 725 N N . PRO A 1 88 ? 3.040 0.502 1.960 1.00 90.06 88 PRO A N 1
ATOM 726 C CA . PRO A 1 88 ? 4.278 -0.233 2.171 1.00 90.06 88 PRO A CA 1
ATOM 727 C C . PRO A 1 88 ? 5.246 0.562 3.055 1.00 90.06 88 PRO A C 1
ATOM 729 O O . PRO A 1 88 ? 5.434 1.765 2.883 1.00 90.06 88 PRO A O 1
ATOM 732 N N . ASN A 1 89 ? 5.912 -0.113 3.988 1.00 84.06 89 ASN A N 1
ATOM 733 C CA . ASN A 1 89 ? 6.841 0.535 4.917 1.00 84.06 89 ASN A CA 1
ATOM 734 C C . ASN A 1 89 ? 8.106 1.097 4.249 1.00 84.06 89 ASN A C 1
ATOM 736 O O . ASN A 1 89 ? 8.826 1.850 4.893 1.00 84.06 89 ASN A O 1
ATOM 740 N N . ILE A 1 90 ? 8.362 0.806 2.969 1.00 80.69 90 ILE A N 1
ATOM 741 C CA . ILE A 1 90 ? 9.465 1.418 2.212 1.00 80.69 90 ILE A CA 1
ATOM 742 C C . ILE A 1 90 ? 9.347 2.950 2.127 1.00 80.69 90 ILE A C 1
ATOM 744 O O . ILE A 1 90 ? 10.345 3.634 1.931 1.00 80.69 90 ILE A O 1
ATOM 748 N N . PHE A 1 91 ? 8.143 3.497 2.317 1.00 79.81 91 PHE A N 1
ATOM 749 C CA . PHE A 1 91 ? 7.904 4.940 2.354 1.00 79.81 91 PHE A CA 1
ATOM 750 C C . PHE A 1 91 ? 8.269 5.596 3.703 1.00 79.81 91 PHE A C 1
ATOM 752 O O . PHE A 1 91 ? 8.124 6.811 3.836 1.00 79.81 91 PHE A O 1
ATOM 759 N N . THR A 1 92 ? 8.728 4.828 4.704 1.00 76.50 92 THR A N 1
ATOM 760 C CA . THR A 1 92 ? 9.110 5.353 6.026 1.00 76.50 92 THR A CA 1
ATOM 761 C C . THR A 1 92 ? 10.510 5.979 6.053 1.00 76.50 92 THR A C 1
ATOM 763 O O . THR A 1 92 ? 11.395 5.589 5.292 1.00 76.50 92 THR A O 1
ATOM 766 N N . GLN A 1 93 ? 10.733 6.935 6.965 1.00 61.06 93 GLN A N 1
ATOM 767 C CA . GLN A 1 93 ? 12.036 7.596 7.165 1.00 61.06 93 GLN A CA 1
ATOM 768 C C . GLN A 1 93 ? 13.120 6.616 7.631 1.00 61.06 93 GLN A C 1
ATOM 770 O O . GLN A 1 93 ? 14.247 6.643 7.130 1.00 61.06 93 GLN A O 1
ATOM 775 N N . ASP A 1 94 ? 12.763 5.718 8.550 1.00 58.22 94 ASP A N 1
ATOM 776 C CA . ASP A 1 94 ? 13.661 4.690 9.060 1.00 58.22 94 ASP A CA 1
ATOM 777 C C . ASP A 1 94 ? 13.602 3.454 8.173 1.00 58.22 94 ASP A C 1
ATOM 779 O O . ASP A 1 94 ? 13.017 2.421 8.496 1.00 58.22 94 ASP A O 1
ATOM 783 N N . THR A 1 95 ? 14.298 3.545 7.044 1.00 52.78 95 THR A N 1
ATOM 784 C CA . THR A 1 95 ? 14.657 2.406 6.190 1.00 52.78 95 THR A CA 1
ATOM 785 C C . THR A 1 95 ? 15.656 1.468 6.884 1.00 52.78 95 THR A C 1
ATOM 787 O O . THR A 1 95 ? 16.564 0.920 6.257 1.00 52.78 95 THR A O 1
ATOM 790 N N . LYS A 1 96 ? 15.473 1.185 8.183 1.00 52.41 96 LYS A N 1
ATOM 791 C CA . LYS A 1 96 ? 15.882 -0.104 8.743 1.00 52.41 96 LYS A CA 1
ATOM 792 C C . LYS A 1 96 ? 14.979 -1.146 8.094 1.00 52.41 96 LYS A C 1
ATOM 794 O O . LYS A 1 96 ? 14.039 -1.668 8.679 1.00 52.41 96 LYS A O 1
ATOM 799 N N . ILE A 1 97 ? 15.298 -1.434 6.836 1.00 53.41 97 ILE A N 1
ATOM 800 C CA . ILE A 1 97 ? 14.799 -2.519 6.003 1.00 53.41 97 ILE A CA 1
ATOM 801 C C . ILE A 1 97 ? 15.381 -3.823 6.581 1.00 53.41 97 ILE A C 1
ATOM 803 O O . ILE A 1 97 ? 16.001 -4.624 5.897 1.00 53.41 97 ILE A O 1
ATOM 807 N N . SER A 1 98 ? 15.279 -4.014 7.894 1.00 47.66 98 SER A N 1
ATOM 808 C CA . SER A 1 98 ? 15.954 -5.082 8.627 1.00 47.66 98 SER A CA 1
ATOM 809 C C . SER A 1 98 ? 15.241 -6.426 8.480 1.00 47.66 98 SER A C 1
ATOM 811 O O . SER A 1 98 ? 15.765 -7.438 8.930 1.00 47.66 98 SER A O 1
ATOM 813 N N . SER A 1 99 ? 14.071 -6.455 7.831 1.00 51.41 99 SER A N 1
ATOM 814 C CA . SER A 1 99 ? 13.231 -7.649 7.682 1.00 51.41 99 SER A CA 1
ATOM 815 C C . SER A 1 99 ? 13.004 -8.110 6.240 1.00 51.41 99 SER A C 1
ATOM 817 O O . SER A 1 99 ? 12.288 -9.086 6.022 1.00 51.41 99 SER A O 1
ATOM 819 N N . HIS A 1 100 ? 13.599 -7.457 5.239 1.00 61.16 100 HIS A N 1
ATOM 820 C CA . HIS A 1 100 ? 13.372 -7.823 3.842 1.00 61.16 100 HIS A CA 1
ATOM 821 C C . HIS A 1 100 ? 14.551 -8.620 3.291 1.00 61.16 100 HIS A C 1
ATOM 823 O O . HIS A 1 100 ? 15.710 -8.238 3.437 1.00 61.16 100 HIS A O 1
ATOM 829 N N . THR A 1 101 ? 14.258 -9.727 2.609 1.00 71.12 101 THR A N 1
ATOM 830 C CA . THR A 1 101 ? 15.268 -10.436 1.819 1.00 71.12 101 THR A CA 1
ATOM 831 C C . THR A 1 101 ? 15.887 -9.484 0.788 1.00 71.12 101 THR A C 1
ATOM 833 O O . THR A 1 101 ? 15.228 -8.554 0.311 1.00 71.12 101 THR A O 1
ATOM 836 N N . ASN A 1 102 ? 17.128 -9.750 0.363 1.00 73.44 102 ASN A N 1
ATOM 837 C CA . ASN A 1 102 ? 17.795 -8.967 -0.690 1.00 73.44 102 ASN A CA 1
ATOM 838 C C . ASN A 1 102 ? 16.930 -8.812 -1.955 1.00 73.44 102 ASN A C 1
ATOM 840 O O . ASN A 1 102 ? 17.029 -7.813 -2.664 1.00 73.44 102 ASN A O 1
ATOM 844 N N . TYR A 1 103 ? 16.080 -9.797 -2.258 1.00 77.81 103 TYR A N 1
ATOM 845 C CA . TYR A 1 103 ? 15.152 -9.729 -3.384 1.00 77.81 103 TYR A CA 1
ATOM 846 C C . TYR A 1 103 ? 14.104 -8.624 -3.208 1.00 77.81 103 TYR A C 1
ATOM 848 O O . TYR A 1 103 ? 13.927 -7.803 -4.103 1.00 77.81 103 TYR A O 1
ATOM 856 N N . ASN A 1 104 ? 13.445 -8.584 -2.051 1.00 78.44 104 ASN A N 1
ATOM 857 C CA . ASN A 1 104 ? 12.353 -7.657 -1.780 1.00 78.44 104 ASN A CA 1
ATOM 858 C C . ASN A 1 104 ? 12.861 -6.202 -1.718 1.00 78.44 104 ASN A C 1
ATOM 860 O O . ASN A 1 104 ? 12.281 -5.316 -2.341 1.00 78.44 104 ASN A O 1
ATOM 864 N N . HIS A 1 105 ? 14.038 -5.983 -1.123 1.00 77.25 105 HIS A N 1
ATOM 865 C CA . HIS A 1 105 ? 14.718 -4.684 -1.176 1.00 77.25 105 HIS A CA 1
ATOM 866 C C . HIS A 1 105 ? 14.962 -4.215 -2.618 1.00 77.25 105 HIS A C 1
ATOM 868 O O . HIS A 1 105 ? 14.573 -3.117 -3.005 1.00 77.25 105 HIS A O 1
ATOM 874 N N . ASN A 1 106 ? 15.554 -5.084 -3.445 1.00 81.50 106 ASN A N 1
ATOM 875 C CA . ASN A 1 106 ? 15.837 -4.766 -4.844 1.00 81.50 106 ASN A CA 1
ATOM 876 C C . ASN A 1 106 ? 14.565 -4.510 -5.667 1.00 81.50 106 ASN A C 1
ATOM 878 O O . ASN A 1 106 ? 14.631 -3.794 -6.666 1.00 81.50 106 ASN A O 1
ATOM 882 N N . PHE A 1 107 ? 13.444 -5.144 -5.318 1.00 87.00 107 PHE A N 1
ATOM 883 C CA . PHE A 1 107 ? 12.161 -4.892 -5.964 1.00 87.00 107 PHE A CA 1
ATOM 884 C C . PHE A 1 107 ? 11.688 -3.465 -5.675 1.00 87.00 107 PHE A C 1
ATOM 886 O O . PHE A 1 107 ? 11.480 -2.703 -6.618 1.00 87.00 107 PHE A O 1
ATOM 893 N N . TRP A 1 108 ? 11.602 -3.072 -4.401 1.00 84.94 108 TRP A N 1
ATOM 894 C CA . TRP A 1 108 ? 11.078 -1.756 -4.033 1.00 84.94 108 TRP A CA 1
ATOM 895 C C . TRP A 1 108 ? 11.998 -0.595 -4.405 1.00 84.94 108 TRP A C 1
ATOM 897 O O . TRP A 1 108 ? 11.498 0.431 -4.852 1.00 84.94 108 TRP A O 1
ATOM 907 N N . GLU A 1 109 ? 13.325 -0.744 -4.310 1.00 82.19 109 GLU A N 1
ATOM 908 C CA . GLU A 1 109 ? 14.250 0.287 -4.810 1.00 82.19 109 GLU A CA 1
ATOM 909 C C . GLU A 1 109 ? 14.004 0.575 -6.293 1.00 82.19 109 GLU A C 1
ATOM 911 O O . GLU A 1 109 ? 13.926 1.726 -6.712 1.00 82.19 109 GLU A O 1
ATOM 916 N N . LYS A 1 110 ? 13.847 -0.481 -7.099 1.00 83.31 110 LYS A N 1
ATOM 917 C CA . LYS A 1 110 ? 13.535 -0.331 -8.522 1.00 83.31 110 LYS A CA 1
ATOM 918 C C . LYS A 1 110 ? 12.165 0.289 -8.724 1.00 83.31 110 LYS A C 1
ATOM 920 O O . LYS A 1 110 ? 12.047 1.176 -9.559 1.00 83.31 110 LYS A O 1
ATOM 925 N N . TYR A 1 111 ? 11.165 -0.168 -7.975 1.00 86.12 111 TYR A N 1
ATOM 926 C CA . TYR A 1 111 ? 9.810 0.364 -8.041 1.00 86.12 111 TYR A CA 1
ATOM 927 C C . TYR A 1 111 ? 9.796 1.880 -7.793 1.00 86.12 111 TYR A C 1
ATOM 929 O O . TYR A 1 111 ? 9.231 2.619 -8.584 1.00 86.12 111 TYR A O 1
ATOM 937 N N . LEU A 1 112 ? 10.506 2.369 -6.776 1.00 81.19 112 LEU A N 1
ATOM 938 C CA . LEU A 1 112 ? 10.545 3.796 -6.429 1.00 81.19 112 LEU A CA 1
ATOM 939 C C . LEU A 1 112 ? 11.269 4.692 -7.448 1.00 81.19 112 LEU A C 1
ATOM 941 O O . LEU A 1 112 ? 11.104 5.907 -7.411 1.00 81.19 112 LEU A O 1
ATOM 945 N N . ILE A 1 113 ? 12.110 4.121 -8.314 1.00 81.56 113 ILE A N 1
ATOM 946 C CA . ILE A 1 113 ? 12.913 4.875 -9.294 1.00 81.56 113 ILE A CA 1
ATOM 947 C C . ILE A 1 113 ? 12.330 4.785 -10.704 1.00 81.56 113 ILE A C 1
ATOM 949 O O . ILE A 1 113 ? 12.530 5.691 -11.508 1.00 81.56 113 ILE A O 1
ATOM 953 N N . LEU A 1 114 ? 11.711 3.651 -11.036 1.00 78.44 114 LEU A N 1
ATOM 954 C CA . LEU A 1 114 ? 11.318 3.299 -12.402 1.00 78.44 114 LEU A CA 1
ATOM 955 C C . LEU A 1 114 ? 9.812 3.421 -12.661 1.00 78.44 114 LEU A C 1
ATOM 957 O O . LEU A 1 114 ? 9.403 3.193 -13.799 1.00 78.44 114 LEU A O 1
ATOM 961 N N . THR A 1 115 ? 9.019 3.730 -11.635 1.00 67.69 115 THR A N 1
ATOM 962 C CA . THR A 1 115 ? 7.559 3.916 -11.714 1.00 67.69 115 THR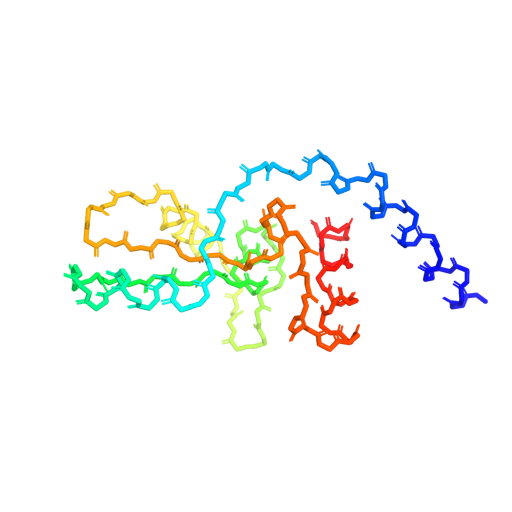 A CA 1
ATOM 963 C C . THR A 1 115 ? 7.218 5.380 -11.507 1.00 67.69 115 THR A C 1
ATOM 965 O O . THR A 1 115 ? 6.269 5.843 -12.174 1.00 67.69 115 THR A O 1
#

Sequence (115 aa):
MVFLRKLLLKVIYFLTKHKINKINVLDSKSTLQLIINHELSFIRFGDGEFNIINGNRGPQFQRNSRTLQSELREVLHFRSPKNLICIPNIFTQDTKISSHTNYNHNFWEKYLILT

Secondary structure (DSSP, 8-state):
-HHHHHHHHHHHHHHHGGGS-------HHHHHHHHHHHT-EEEE--HHHHHHHTTS---TTS---HHHHHHHHHHHH---TTEEEE--GGGSS----TTS-HHHHHHHHHHHHH-

pLDDT: mean 86.08, std 12.38, range [47.66, 98.31]

InterPro domains:
  IPR014869 Glycosyltransferase GT-D fold [PF08759] (42-112)

Organism: NCBI:txid1944635

Foldseek 3Di:
DVVVVLVVLVVLLVVCVVVLDADAADDPVVVVCVCVVLVAAEDEDELQLVCLLVVHAHPPPDGRDPVSNVVSVCVQPDDDPRYHYHYDCSSHPPPCVVPDDPVVVSVVSCSVRVD

Radius of gyration: 16.08 Å; chains: 1; bounding box: 40×24×39 Å